Protein AF-A0A7C0YAQ9-F1 (afdb_monomer)

pLDDT: mean 87.02, std 14.29, range [42.75, 98.38]

Secondary structure (DSSP, 8-state):
-HHHHHHTTT--EEEEEEEETHHHHSTTTHHHHHHHHHHHHT-TT-SEEEEEEES--HHHHHHHHHHHHHTT--SEEEEETTSHHHHHHHHHHHHTT----S-SHHHHHHHHHHHHHHTT-SEEEE-------

Foldseek 3Di:
DPPLVVCLVPAAEEEEEEDELCCCVPPVNNVVVLVVLLVVQVPPSHNEYEYLYPPDDPVSLVVVVVSNVVSVPDHYHYNYCPDPVNVVVVVVCVVVPNPLPDDDPVSSVVVVVVVCVVVVHPHYHYDYSPPDD

Solvent-accessible surface area (backbone atoms only — not comparable to full-atom values): 7516 Å² total; per-residue (Å²): 126,70,71,63,67,71,53,38,84,79,39,39,25,27,36,38,32,52,40,49,43,63,36,54,69,36,79,85,27,27,64,59,44,54,51,52,42,53,57,55,46,72,52,82,64,57,60,32,37,36,38,31,35,39,86,48,54,73,67,54,52,50,49,51,51,51,51,44,50,72,46,63,52,80,55,65,46,77,45,42,50,73,34,76,74,42,40,54,51,48,52,52,42,40,74,73,67,44,90,70,76,66,87,53,72,66,41,48,48,55,52,53,51,51,53,36,51,75,73,56,42,72,41,78,46,78,47,83,54,83,69,77,130

Nearest PDB structures (foldseek):
  7w0m-assembly1_A  TM=4.322E-01  e=7.534E-01  Homo sapiens
  8cap-assembly2_B  TM=3.113E-01  e=1.296E-01  Cylindrospermum stagnale
  8cap-assembly3_C  TM=3.035E-01  e=1.917E-01  Cylindrospermum stagnale
  6kv3-assembly2_C  TM=3.927E-01  e=7.058E-01  Staphylococcus aureus subsp. aureus COL
  5wp0-assembly1_A  TM=3.830E-01  e=1.543E+00  Aliivibrio fischeri ES114

Mean predicted aligned error: 6.05 Å

Structure (mmCIF, N/CA/C/O backbone):
data_AF-A0A7C0YAQ9-F1
#
_entry.id   AF-A0A7C0YAQ9-F1
#
loop_
_atom_site.group_PDB
_atom_site.id
_atom_site.type_symbol
_atom_site.label_atom_id
_atom_site.label_alt_id
_atom_site.label_comp_id
_atom_site.label_asym_id
_atom_site.label_entity_id
_atom_site.label_seq_id
_atom_site.pdbx_PDB_ins_code
_atom_site.Cartn_x
_atom_site.Cartn_y
_atom_site.Cartn_z
_atom_site.occupancy
_atom_site.B_iso_or_equiv
_atom_site.auth_seq_id
_atom_site.auth_comp_id
_atom_site.auth_asym_id
_atom_site.auth_atom_id
_atom_site.pdbx_PDB_model_num
ATOM 1 N N . MET A 1 1 ? -26.552 -0.094 3.942 1.00 46.53 1 MET A N 1
ATOM 2 C CA . MET A 1 1 ? -25.302 -0.607 4.558 1.00 46.53 1 MET A CA 1
ATOM 3 C C . MET A 1 1 ? -25.396 -2.032 5.134 1.00 46.53 1 MET A C 1
ATOM 5 O O . MET A 1 1 ? -24.360 -2.629 5.389 1.00 46.53 1 MET A O 1
ATOM 9 N N . THR A 1 2 ? -26.582 -2.629 5.303 1.00 50.12 2 THR A N 1
ATOM 10 C CA . THR A 1 2 ? -26.752 -3.918 6.016 1.00 50.12 2 THR A CA 1
ATOM 11 C C . THR A 1 2 ? -26.363 -5.173 5.208 1.00 50.12 2 THR A C 1
ATOM 13 O O . THR A 1 2 ? -25.940 -6.167 5.788 1.00 50.12 2 THR A O 1
ATOM 16 N N . GLN A 1 3 ? -26.429 -5.129 3.872 1.00 44.88 3 GLN A N 1
ATOM 17 C CA . GLN A 1 3 ? -26.212 -6.306 3.006 1.00 44.88 3 GLN A CA 1
ATOM 18 C C . GLN A 1 3 ? -24.734 -6.722 2.841 1.00 44.88 3 GLN A C 1
ATOM 20 O O . GLN A 1 3 ? -24.433 -7.912 2.751 1.00 44.88 3 GLN A O 1
ATOM 25 N N . LEU A 1 4 ? -23.793 -5.770 2.859 1.00 50.78 4 LEU A N 1
ATOM 26 C CA . LEU A 1 4 ? -22.349 -6.049 2.731 1.00 50.78 4 LEU A CA 1
ATOM 27 C C . LEU A 1 4 ? -21.775 -6.745 3.975 1.00 50.78 4 LEU A C 1
ATOM 29 O O . LEU A 1 4 ? -20.914 -7.615 3.874 1.00 50.78 4 LEU A O 1
ATOM 33 N N . ARG A 1 5 ? -22.305 -6.410 5.155 1.00 50.19 5 ARG A N 1
ATOM 34 C CA . ARG A 1 5 ? -21.819 -6.919 6.443 1.00 50.19 5 ARG A CA 1
ATOM 35 C C . ARG A 1 5 ? -22.198 -8.388 6.686 1.00 50.19 5 ARG A C 1
ATOM 37 O O . ARG A 1 5 ? -21.450 -9.106 7.339 1.00 50.19 5 ARG A O 1
ATOM 44 N N . LEU A 1 6 ? -23.324 -8.844 6.126 1.00 42.75 6 LEU A N 1
ATOM 45 C CA . LEU A 1 6 ? -23.793 -10.235 6.221 1.00 42.75 6 LEU A CA 1
ATOM 46 C C . LEU A 1 6 ? -23.041 -11.190 5.275 1.00 42.75 6 LEU A C 1
ATOM 48 O O . LEU A 1 6 ? -22.785 -12.331 5.651 1.00 42.75 6 LEU A O 1
ATOM 52 N N . HIS A 1 7 ? -22.600 -10.717 4.103 1.00 49.03 7 HIS A N 1
ATOM 53 C CA . HIS A 1 7 ? -21.836 -11.527 3.138 1.00 49.03 7 HIS A CA 1
ATOM 54 C C . HIS A 1 7 ? -20.307 -11.483 3.350 1.00 49.03 7 HIS A C 1
ATOM 56 O O . HIS A 1 7 ? -19.584 -12.330 2.825 1.00 49.03 7 HIS A O 1
ATOM 62 N N . SER A 1 8 ? -19.802 -10.539 4.153 1.00 48.44 8 SER A N 1
ATOM 63 C CA . SER A 1 8 ? -18.370 -10.378 4.466 1.00 48.44 8 SER A CA 1
ATOM 64 C C . SER A 1 8 ? -17.763 -11.559 5.241 1.00 48.44 8 SER A C 1
ATOM 66 O O . SER A 1 8 ? -16.558 -11.776 5.160 1.00 48.44 8 SER A O 1
ATOM 68 N N . LYS A 1 9 ? -18.575 -12.392 5.913 1.00 47.69 9 LYS A N 1
ATOM 69 C CA . LYS A 1 9 ? -18.070 -13.575 6.639 1.00 47.69 9 LYS A CA 1
ATOM 70 C C . LYS A 1 9 ? -17.456 -14.658 5.736 1.00 47.69 9 LYS A C 1
ATOM 72 O O . LYS A 1 9 ? -16.758 -15.518 6.258 1.00 47.69 9 LYS A O 1
ATOM 77 N N . TRP A 1 10 ? -17.694 -14.612 4.421 1.00 51.81 10 TRP A N 1
ATOM 78 C CA . TRP A 1 10 ? -17.187 -15.612 3.467 1.00 51.81 10 TRP A CA 1
ATOM 79 C C . TRP A 1 10 ? -16.505 -15.017 2.226 1.00 51.81 10 TRP A C 1
ATOM 81 O O . TRP A 1 10 ? -15.765 -15.731 1.554 1.00 51.81 10 TRP A O 1
ATOM 91 N N . LYS A 1 11 ? -16.686 -13.717 1.943 1.00 61.34 11 LYS A N 1
ATOM 92 C CA . LYS A 1 11 ? -16.048 -13.044 0.804 1.00 61.34 11 LYS A CA 1
ATOM 93 C C . LYS A 1 11 ? -14.839 -12.228 1.247 1.00 61.34 11 LYS A C 1
ATOM 95 O O . LYS A 1 11 ? -14.990 -11.107 1.733 1.00 61.34 11 LYS A O 1
ATOM 100 N N . LYS A 1 12 ? -13.633 -12.777 1.055 1.00 78.12 12 LYS A N 1
ATOM 101 C CA . LYS A 1 12 ? -12.371 -12.053 1.271 1.00 78.12 12 LYS A CA 1
ATOM 102 C C . LYS A 1 12 ? -12.300 -10.873 0.298 1.00 78.12 12 LYS A C 1
ATOM 104 O O . LYS A 1 12 ? -11.996 -11.059 -0.877 1.00 78.12 12 LYS A O 1
ATOM 109 N N . THR A 1 13 ? -12.643 -9.680 0.773 1.00 89.31 13 THR A N 1
ATOM 110 C CA . THR A 1 13 ? -12.555 -8.453 -0.026 1.00 89.31 13 THR A CA 1
ATOM 111 C C . THR A 1 13 ? -11.173 -7.850 0.166 1.00 89.31 13 THR A C 1
ATOM 113 O O . THR A 1 13 ? -10.791 -7.561 1.300 1.00 89.31 13 THR A O 1
ATOM 116 N N . VAL A 1 14 ? -10.429 -7.676 -0.922 1.00 94.81 14 VAL A N 1
ATOM 117 C CA . VAL A 1 14 ? -9.129 -6.998 -0.917 1.00 94.81 14 VAL A CA 1
ATOM 118 C C . VAL A 1 14 ? -9.308 -5.601 -1.491 1.00 94.81 14 VAL A C 1
ATOM 120 O O . VAL A 1 14 ? -9.985 -5.429 -2.501 1.00 94.81 14 VAL A O 1
ATOM 123 N N . LEU A 1 15 ? -8.732 -4.598 -0.841 1.00 95.25 15 LEU A N 1
ATOM 124 C CA . LEU A 1 15 ? -8.685 -3.235 -1.358 1.00 95.25 15 LEU A CA 1
ATOM 125 C C . LEU A 1 15 ? -7.289 -2.969 -1.912 1.00 95.25 15 LEU A C 1
ATOM 127 O O . LEU A 1 15 ? -6.315 -3.205 -1.208 1.00 95.25 15 LEU A O 1
ATOM 131 N N . VAL A 1 16 ? -7.192 -2.462 -3.135 1.00 95.56 16 VAL A N 1
ATOM 132 C CA . VAL A 1 16 ? -5.938 -2.001 -3.733 1.00 95.56 16 VAL A CA 1
ATOM 133 C C . VAL A 1 16 ? -5.927 -0.478 -3.752 1.00 95.56 16 VAL A C 1
ATOM 135 O O . VAL A 1 16 ? -6.896 0.149 -4.188 1.00 95.56 16 VAL A O 1
ATOM 138 N N . ILE A 1 17 ? -4.826 0.096 -3.280 1.00 94.88 17 ILE A N 1
ATOM 139 C CA . ILE A 1 17 ? -4.546 1.528 -3.283 1.00 94.88 17 ILE A CA 1
ATOM 140 C C . ILE A 1 17 ? -3.207 1.721 -3.999 1.00 94.88 17 ILE A C 1
ATOM 142 O O . ILE A 1 17 ? -2.166 1.513 -3.370 1.00 94.88 17 ILE A O 1
ATOM 146 N N . PRO A 1 18 ? -3.196 2.029 -5.307 1.00 93.38 18 PRO A N 1
ATOM 147 C CA . PRO A 1 18 ? -1.977 2.442 -5.984 1.00 93.38 18 PRO A CA 1
ATOM 148 C C . PRO A 1 18 ? -1.601 3.855 -5.525 1.00 93.38 18 PRO A C 1
ATOM 150 O O . PRO A 1 18 ? -2.471 4.721 -5.464 1.00 93.38 18 PRO A O 1
ATOM 153 N N . LEU A 1 19 ? -0.324 4.072 -5.212 1.00 93.06 19 LEU A N 1
ATOM 154 C CA . LEU A 1 19 ? 0.197 5.353 -4.745 1.00 93.06 19 LEU A CA 1
ATOM 155 C C . LEU A 1 19 ? 1.641 5.604 -5.18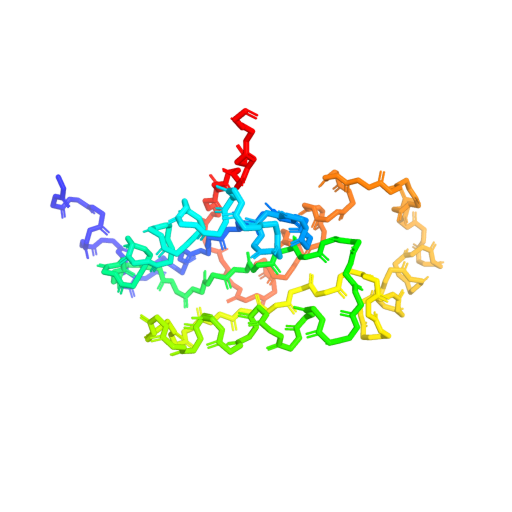6 1.00 93.06 19 LEU A C 1
ATOM 157 O O . LEU A 1 19 ? 2.410 4.674 -5.442 1.00 93.06 19 LEU A O 1
ATOM 161 N N . LEU A 1 20 ? 2.011 6.882 -5.209 1.00 93.81 20 LEU A N 1
ATOM 162 C CA . LEU A 1 20 ? 3.3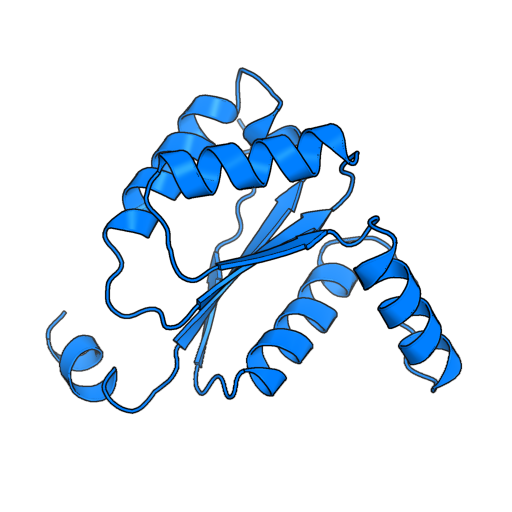94 7.350 -5.330 1.00 93.81 20 LEU A CA 1
ATOM 163 C C . LEU A 1 20 ? 3.933 7.792 -3.967 1.00 93.81 20 LEU A C 1
ATOM 165 O O . LEU A 1 20 ? 3.163 8.228 -3.111 1.00 93.81 20 LEU A O 1
ATOM 169 N N . SER A 1 21 ? 5.257 7.774 -3.780 1.00 94.44 21 SER A N 1
ATOM 170 C CA . SER A 1 21 ? 5.869 8.333 -2.561 1.00 94.44 21 SER A CA 1
ATOM 171 C C . SER A 1 21 ? 5.465 9.794 -2.320 1.00 94.44 21 SER A C 1
ATOM 173 O O . SER A 1 21 ? 5.154 10.185 -1.195 1.00 94.44 21 SER A O 1
ATOM 175 N N . SER A 1 22 ? 5.334 10.586 -3.388 1.00 93.38 22 SER A N 1
ATOM 176 C CA . SER A 1 22 ? 4.906 11.990 -3.338 1.00 93.38 22 SER A CA 1
ATOM 177 C C . SER A 1 22 ? 3.516 12.218 -2.729 1.00 93.38 22 SER A C 1
ATOM 179 O O . SER A 1 22 ? 3.225 13.323 -2.279 1.00 93.38 22 SER A O 1
ATOM 181 N N . GLU A 1 23 ? 2.641 11.210 -2.695 1.00 93.19 23 GLU A N 1
ATOM 182 C CA . GLU A 1 23 ? 1.292 11.342 -2.122 1.00 93.19 23 GLU A CA 1
ATOM 183 C C . GLU A 1 23 ? 1.304 11.424 -0.592 1.00 93.19 23 GLU A C 1
ATOM 185 O O . GLU A 1 23 ? 0.363 11.940 0.009 1.00 93.19 23 GLU A O 1
ATOM 190 N N . TYR A 1 24 ? 2.375 10.956 0.050 1.00 95.00 24 TYR A N 1
ATOM 191 C CA . TYR A 1 24 ? 2.535 11.062 1.496 1.00 95.00 24 TYR A CA 1
ATOM 192 C C . TYR A 1 24 ? 3.815 11.770 1.911 1.00 95.00 24 TYR A C 1
ATOM 194 O O . TYR A 1 24 ? 3.847 12.271 3.022 1.00 95.00 24 TYR A O 1
ATOM 202 N N . VAL A 1 25 ? 4.858 11.852 1.091 1.00 94.94 25 VAL A N 1
ATOM 203 C CA . VAL A 1 25 ? 6.080 12.590 1.455 1.00 94.94 25 VAL A CA 1
ATOM 204 C C . VAL A 1 25 ? 5.878 14.100 1.315 1.00 94.94 25 VAL A C 1
ATOM 206 O O . VAL A 1 25 ? 6.355 14.858 2.159 1.00 94.94 25 VAL A O 1
ATOM 209 N N . ASP A 1 26 ? 5.136 14.547 0.296 1.00 94.06 26 ASP A N 1
ATOM 210 C CA . ASP A 1 26 ? 4.868 15.971 0.090 1.00 94.06 26 ASP A CA 1
ATOM 211 C C . ASP A 1 26 ? 4.044 16.541 1.265 1.00 94.06 26 ASP A C 1
ATOM 213 O O . ASP A 1 26 ? 2.938 16.049 1.534 1.00 94.06 26 ASP A O 1
ATOM 217 N N . PRO A 1 27 ? 4.527 17.590 1.960 1.00 94.12 27 PRO A N 1
ATOM 218 C CA . PRO A 1 27 ? 3.786 18.251 3.029 1.00 94.12 27 PRO A CA 1
ATOM 219 C C . PRO A 1 27 ? 2.382 18.728 2.632 1.00 94.12 27 PRO A C 1
ATOM 221 O O . PRO A 1 27 ? 1.508 18.784 3.498 1.00 94.12 27 PRO A O 1
ATOM 224 N N . ALA A 1 28 ? 2.147 19.056 1.357 1.00 93.25 28 ALA A N 1
ATOM 225 C CA . ALA A 1 28 ? 0.837 19.461 0.852 1.00 93.25 28 ALA A CA 1
ATOM 226 C C . ALA A 1 28 ? -0.151 18.283 0.781 1.00 93.25 28 ALA A C 1
ATOM 228 O O . ALA A 1 28 ? -1.326 18.438 1.118 1.00 93.25 28 ALA A O 1
ATOM 229 N N . ASN A 1 29 ? 0.330 17.090 0.420 1.00 93.50 29 ASN A N 1
ATOM 230 C CA . ASN A 1 29 ? -0.503 15.894 0.248 1.00 93.50 29 ASN A CA 1
ATOM 231 C C . ASN A 1 29 ? -0.639 15.079 1.543 1.00 93.50 29 ASN A C 1
ATOM 233 O O . ASN A 1 29 ? -1.664 14.425 1.768 1.00 93.50 29 ASN A O 1
ATOM 237 N N . ARG A 1 30 ? 0.352 15.173 2.446 1.00 94.00 30 ARG A N 1
ATOM 238 C CA . ARG A 1 30 ? 0.397 14.454 3.730 1.00 94.00 30 ARG A CA 1
ATOM 239 C C . ARG A 1 30 ? -0.923 14.498 4.508 1.00 94.00 30 ARG A C 1
ATOM 241 O O . ARG A 1 30 ? -1.360 13.435 4.954 1.00 94.00 30 ARG A O 1
ATOM 248 N N . PRO A 1 31 ? -1.592 15.653 4.703 1.00 95.06 31 PRO A N 1
ATOM 249 C CA . PRO A 1 31 ? -2.818 15.704 5.498 1.00 95.06 31 PRO A CA 1
ATOM 250 C C . PRO A 1 31 ? -3.958 14.907 4.860 1.00 95.06 31 PRO A C 1
ATOM 252 O O . PRO A 1 31 ? -4.723 14.247 5.568 1.00 95.06 31 PRO A O 1
ATOM 255 N N . VAL A 1 32 ? -4.052 14.929 3.527 1.00 93.12 32 VAL A N 1
ATOM 256 C CA . VAL A 1 32 ? -5.062 14.175 2.777 1.00 93.12 32 VAL A CA 1
ATOM 257 C C . VAL A 1 32 ? -4.791 12.680 2.906 1.00 93.12 32 VAL A C 1
ATOM 259 O O . VAL A 1 32 ? -5.701 11.925 3.252 1.00 93.12 32 VAL A O 1
ATOM 262 N N . PHE A 1 33 ? -3.535 12.259 2.748 1.00 95.19 33 PHE A N 1
ATOM 263 C CA . PHE A 1 33 ? -3.139 10.864 2.922 1.00 95.19 33 PHE A CA 1
ATOM 264 C C . PHE A 1 33 ? -3.425 10.344 4.339 1.00 95.19 33 PHE A C 1
ATOM 266 O O . PHE A 1 33 ? -4.021 9.280 4.518 1.00 95.19 33 PHE A O 1
ATOM 273 N N . LEU A 1 34 ? -3.092 11.126 5.371 1.00 95.44 34 LEU A N 1
ATOM 274 C CA . LEU A 1 34 ? -3.414 10.786 6.760 1.00 95.44 34 LEU A CA 1
ATOM 275 C C . LEU A 1 34 ? -4.927 10.668 6.993 1.00 95.44 34 LEU A C 1
ATOM 277 O O . LEU A 1 34 ? -5.370 9.789 7.738 1.00 95.44 34 LEU A O 1
ATOM 281 N N . ASN A 1 35 ? -5.733 11.516 6.349 1.00 93.94 35 ASN A N 1
ATOM 282 C CA . ASN A 1 35 ? -7.186 11.400 6.415 1.00 93.94 35 ASN A CA 1
ATOM 283 C C . ASN A 1 35 ? -7.682 10.113 5.739 1.00 93.94 35 ASN A C 1
ATOM 285 O O . ASN A 1 35 ? -8.540 9.440 6.307 1.00 93.94 35 ASN A O 1
ATOM 289 N N . ILE A 1 36 ? -7.114 9.718 4.593 1.00 93.75 36 ILE A N 1
ATOM 290 C CA . ILE A 1 36 ? -7.422 8.433 3.943 1.00 93.75 36 ILE A CA 1
ATOM 291 C C . ILE A 1 36 ? -7.134 7.275 4.904 1.00 93.75 36 ILE A C 1
ATOM 293 O O . ILE A 1 36 ? -8.026 6.469 5.166 1.00 93.75 36 ILE A O 1
ATOM 297 N N . LEU A 1 37 ? -5.941 7.222 5.508 1.00 95.44 37 LEU A N 1
ATOM 298 C CA . LEU A 1 37 ? -5.597 6.170 6.473 1.00 95.44 37 LEU A CA 1
ATOM 299 C C . LEU A 1 37 ? -6.558 6.137 7.670 1.00 95.44 37 LEU A C 1
ATOM 301 O O . LEU A 1 37 ? -6.964 5.060 8.114 1.00 95.44 37 LEU A O 1
ATOM 305 N N . LYS A 1 38 ? -6.976 7.309 8.167 1.00 94.25 38 LYS A N 1
ATOM 306 C CA . LYS A 1 38 ? -7.973 7.420 9.239 1.00 94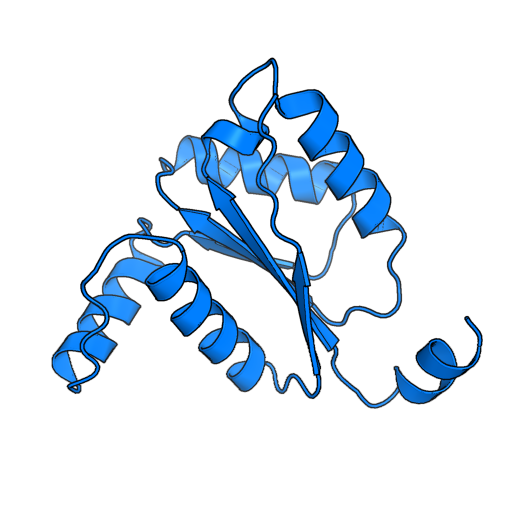.25 38 LYS A CA 1
ATOM 307 C C . LYS A 1 38 ? -9.320 6.816 8.833 1.00 94.25 38 LYS A C 1
ATOM 309 O O . LYS A 1 38 ? -9.911 6.111 9.644 1.00 94.25 38 LYS A O 1
ATOM 314 N N . GLN A 1 39 ? -9.792 7.061 7.608 1.00 92.62 39 GLN A N 1
ATOM 315 C CA . GLN A 1 39 ? -11.029 6.449 7.108 1.00 92.62 39 GLN A CA 1
ATOM 316 C C . GLN A 1 39 ? -10.877 4.931 6.956 1.00 92.62 39 GLN A C 1
ATOM 318 O O . GLN A 1 39 ? -11.762 4.183 7.364 1.00 92.62 39 GLN A O 1
ATOM 323 N N . LEU A 1 40 ? -9.741 4.467 6.423 1.00 92.38 40 LEU A N 1
ATOM 324 C CA . LEU A 1 40 ? -9.463 3.044 6.199 1.00 92.38 40 LEU A CA 1
ATOM 325 C C . LEU A 1 40 ? -9.408 2.232 7.493 1.00 92.38 40 LEU A C 1
ATOM 327 O O . LEU A 1 40 ? -9.849 1.084 7.508 1.00 92.38 40 LEU A O 1
ATOM 331 N N . ARG A 1 41 ? -8.914 2.823 8.585 1.00 90.50 41 ARG A N 1
ATOM 332 C CA . ARG A 1 41 ? -8.885 2.190 9.911 1.00 90.50 41 ARG A CA 1
ATOM 333 C C . ARG A 1 41 ? -10.261 1.677 10.346 1.00 90.50 41 ARG A C 1
ATOM 335 O O . ARG A 1 41 ? -10.352 0.613 10.953 1.00 90.50 41 ARG A O 1
ATOM 342 N N . ASP A 1 42 ? -11.321 2.415 10.031 1.00 86.94 42 ASP A N 1
ATOM 343 C CA . ASP A 1 42 ? -12.677 2.103 10.490 1.00 86.94 42 ASP A CA 1
ATOM 344 C C . ASP A 1 42 ? -13.392 1.095 9.554 1.00 86.94 42 ASP A C 1
ATOM 346 O O . ASP A 1 42 ? -14.515 0.648 9.820 1.00 86.94 42 ASP A O 1
ATOM 350 N N . VAL A 1 43 ? -12.726 0.660 8.475 1.00 87.25 43 VAL A N 1
ATOM 351 C CA . VAL A 1 43 ? -13.258 -0.286 7.487 1.00 87.25 43 VAL A CA 1
ATOM 352 C C . VAL A 1 43 ? -13.051 -1.736 7.936 1.00 87.25 43 VAL A C 1
ATOM 354 O O . VAL A 1 43 ? -12.062 -2.393 7.626 1.00 87.25 43 VAL A O 1
ATOM 357 N N . THR A 1 44 ? -14.042 -2.278 8.642 1.00 80.31 44 THR A N 1
ATOM 358 C CA . THR A 1 44 ? -13.967 -3.613 9.277 1.00 80.31 44 THR A CA 1
ATOM 359 C C . THR A 1 44 ? -14.316 -4.804 8.376 1.00 80.31 44 THR A C 1
ATOM 361 O O . THR A 1 44 ? -14.206 -5.947 8.813 1.00 80.31 44 THR A O 1
ATOM 364 N N . TYR A 1 45 ? -14.755 -4.571 7.137 1.00 81.50 45 TYR A N 1
ATOM 365 C CA . TYR A 1 45 ? -15.169 -5.632 6.205 1.00 81.50 45 TYR A CA 1
ATOM 366 C C . TYR A 1 45 ? -14.083 -6.033 5.193 1.00 81.50 45 TYR A C 1
ATOM 368 O O . TYR A 1 45 ? -14.284 -6.977 4.425 1.00 81.50 45 TYR A O 1
ATOM 376 N N . LEU A 1 46 ? -12.952 -5.318 5.163 1.00 85.38 46 LEU A N 1
ATOM 377 C CA . LEU A 1 46 ? -11.822 -5.635 4.291 1.00 85.38 46 LEU A CA 1
ATOM 378 C C . LEU A 1 46 ? -10.971 -6.742 4.913 1.00 85.38 46 LEU A C 1
ATOM 380 O O . LEU A 1 46 ? -10.615 -6.691 6.089 1.00 85.38 46 LEU A O 1
ATOM 384 N N . ALA A 1 47 ? -10.614 -7.735 4.103 1.00 90.00 47 ALA A N 1
ATOM 385 C CA . ALA A 1 47 ? -9.706 -8.797 4.512 1.00 90.00 47 ALA A CA 1
ATOM 386 C C . ALA A 1 47 ? -8.249 -8.314 4.503 1.00 90.00 47 ALA A C 1
ATOM 388 O O . ALA A 1 47 ? -7.481 -8.650 5.404 1.00 90.00 47 ALA A O 1
ATOM 389 N N . THR A 1 48 ? -7.855 -7.538 3.489 1.00 94.12 48 THR A N 1
ATOM 390 C CA . THR A 1 48 ? -6.491 -7.006 3.330 1.00 94.12 48 THR A CA 1
ATOM 391 C C . THR A 1 48 ? -6.511 -5.737 2.481 1.00 94.12 48 THR A C 1
ATOM 393 O O . THR A 1 48 ? -7.310 -5.634 1.549 1.00 94.12 48 THR A O 1
ATOM 396 N N . ILE A 1 49 ? -5.626 -4.787 2.788 1.00 96.12 49 ILE A N 1
ATOM 397 C CA . ILE A 1 49 ? -5.350 -3.612 1.952 1.00 96.12 49 ILE A CA 1
ATOM 398 C C . ILE A 1 49 ? -3.968 -3.775 1.308 1.00 96.12 49 ILE A C 1
ATOM 400 O O . ILE A 1 49 ? -2.987 -3.996 2.011 1.00 96.12 49 ILE A O 1
ATOM 404 N N . ILE A 1 50 ? -3.879 -3.676 -0.013 1.00 97.31 50 ILE A N 1
ATOM 405 C CA . ILE A 1 50 ? -2.622 -3.655 -0.761 1.00 97.31 50 ILE A CA 1
ATOM 406 C C . ILE A 1 50 ? -2.314 -2.199 -1.099 1.00 97.31 50 ILE A C 1
ATOM 408 O O . ILE A 1 50 ? -3.063 -1.560 -1.833 1.00 97.31 50 ILE A O 1
ATOM 412 N N . PHE A 1 51 ? -1.212 -1.691 -0.564 1.00 97.12 51 PHE A N 1
ATOM 413 C CA . PHE A 1 51 ? -0.637 -0.399 -0.916 1.00 97.12 51 PHE A CA 1
ATOM 414 C C . PHE A 1 51 ? 0.391 -0.628 -2.027 1.00 97.12 51 PHE A C 1
ATOM 416 O O . PHE A 1 51 ? 1.499 -1.095 -1.759 1.00 97.12 51 PHE A O 1
ATOM 423 N N . GLY A 1 52 ? -0.009 -0.372 -3.271 1.00 96.06 52 GLY A N 1
ATOM 424 C CA . GLY A 1 52 ? 0.836 -0.497 -4.456 1.00 96.06 52 GLY A CA 1
ATOM 425 C C . GLY A 1 52 ? 1.727 0.725 -4.601 1.00 96.06 52 GLY A C 1
ATOM 426 O O . GLY A 1 52 ? 1.304 1.708 -5.200 1.00 96.06 52 GLY A O 1
ATOM 427 N N . LEU A 1 53 ? 2.931 0.675 -4.037 1.00 96.00 53 LEU A N 1
ATOM 428 C CA . LEU A 1 53 ? 3.853 1.801 -3.952 1.00 96.00 53 LEU A CA 1
ATOM 429 C C . LEU A 1 53 ? 4.817 1.818 -5.144 1.00 96.00 53 LEU A C 1
ATOM 431 O O . LEU A 1 53 ? 5.659 0.926 -5.279 1.00 96.00 53 LEU A O 1
ATOM 435 N N . ASP A 1 54 ? 4.713 2.867 -5.955 1.00 93.69 54 ASP A N 1
ATOM 436 C CA . ASP A 1 54 ? 5.627 3.178 -7.056 1.00 93.69 54 ASP A CA 1
ATOM 437 C C . ASP A 1 54 ? 6.536 4.372 -6.716 1.00 93.69 54 ASP A C 1
ATOM 439 O O . ASP A 1 54 ? 6.151 5.293 -5.991 1.00 93.69 54 ASP A O 1
ATOM 443 N N . LYS A 1 55 ? 7.725 4.390 -7.324 1.00 93.25 55 LYS A N 1
ATOM 444 C CA . LYS A 1 55 ? 8.732 5.461 -7.279 1.00 93.25 55 LYS A CA 1
ATOM 445 C C . LYS A 1 55 ? 9.149 5.858 -5.865 1.00 93.25 55 LYS A C 1
ATOM 447 O O . LYS A 1 55 ? 9.270 7.043 -5.575 1.00 93.25 55 LYS A O 1
ATOM 452 N N . ALA A 1 56 ? 9.377 4.868 -5.009 1.00 95.56 56 ALA A N 1
ATOM 453 C CA . ALA A 1 56 ? 9.796 5.100 -3.632 1.00 95.56 56 ALA A CA 1
ATOM 454 C C . ALA A 1 56 ? 11.213 4.598 -3.355 1.00 95.56 56 ALA A C 1
ATOM 456 O O . ALA A 1 56 ? 11.608 3.539 -3.855 1.00 95.56 56 ALA A O 1
ATOM 457 N N . THR A 1 57 ? 11.950 5.313 -2.505 1.00 97.19 57 THR A N 1
ATOM 458 C CA . THR A 1 57 ? 13.167 4.784 -1.874 1.00 97.19 57 THR A CA 1
ATOM 459 C C . THR A 1 57 ? 12.827 3.807 -0.742 1.00 97.19 57 THR A C 1
ATOM 461 O O . THR A 1 57 ? 11.669 3.654 -0.340 1.00 97.19 57 THR A O 1
ATOM 464 N N . GLN A 1 58 ? 13.844 3.139 -0.190 1.00 97.31 58 GLN A N 1
ATOM 465 C CA . GLN A 1 58 ? 13.657 2.255 0.963 1.00 97.31 58 GLN A CA 1
ATOM 466 C C . GLN A 1 58 ? 13.146 3.024 2.190 1.00 97.31 58 GLN A C 1
ATOM 468 O O . GLN A 1 58 ? 12.272 2.542 2.912 1.00 97.31 58 GLN A O 1
ATOM 473 N N . GLU A 1 59 ? 13.684 4.219 2.421 1.00 98.19 59 GLU A N 1
ATOM 474 C CA . GLU A 1 59 ? 13.309 5.102 3.524 1.00 98.19 59 GLU A CA 1
ATOM 475 C C . GLU A 1 59 ? 11.847 5.531 3.389 1.00 98.19 59 GLU A C 1
ATOM 477 O O . GLU A 1 59 ? 11.086 5.430 4.350 1.00 98.19 59 GLU A O 1
ATOM 482 N N . GLU A 1 60 ? 11.427 5.911 2.182 1.00 98.00 60 GLU A N 1
ATOM 483 C CA . GLU A 1 60 ? 10.044 6.295 1.895 1.00 98.00 60 GLU A CA 1
ATOM 484 C C . GLU A 1 60 ? 9.082 5.107 2.054 1.00 98.00 60 GLU A C 1
ATOM 486 O O . GLU A 1 60 ? 7.981 5.268 2.585 1.00 98.00 60 GLU A O 1
ATOM 491 N N . ALA A 1 61 ? 9.475 3.894 1.653 1.00 98.00 61 ALA A N 1
ATOM 492 C CA . ALA A 1 61 ? 8.673 2.687 1.872 1.00 98.00 61 ALA A CA 1
ATOM 493 C C . ALA A 1 61 ? 8.522 2.356 3.371 1.00 98.00 61 ALA A C 1
ATOM 495 O O . ALA A 1 61 ? 7.465 1.905 3.827 1.00 98.00 61 ALA A O 1
ATOM 496 N N . PHE A 1 62 ? 9.570 2.596 4.161 1.00 97.81 62 PHE A N 1
ATOM 497 C CA . PHE A 1 62 ? 9.540 2.440 5.614 1.00 97.81 62 PHE A CA 1
ATOM 498 C C . PHE A 1 62 ? 8.688 3.508 6.294 1.00 97.81 62 PHE A C 1
ATOM 500 O O . PHE A 1 62 ? 7.943 3.186 7.220 1.00 97.81 62 PHE A O 1
ATOM 507 N N . GLU A 1 63 ? 8.721 4.739 5.798 1.00 98.25 63 GLU A N 1
ATOM 508 C CA . GLU A 1 63 ? 7.838 5.800 6.260 1.00 98.25 63 GLU A CA 1
ATOM 509 C C . GLU A 1 63 ? 6.362 5.453 6.016 1.00 98.25 63 GLU A C 1
ATOM 511 O O . GLU A 1 63 ? 5.544 5.574 6.930 1.00 98.25 63 GLU A O 1
ATOM 516 N N . LEU A 1 64 ? 6.019 4.937 4.829 1.00 98.31 64 LEU A N 1
ATOM 517 C CA . LEU A 1 64 ? 4.663 4.465 4.532 1.00 98.31 64 LEU A CA 1
ATOM 518 C C . LEU A 1 64 ? 4.209 3.386 5.525 1.00 98.31 64 LEU A C 1
ATOM 520 O O . LEU A 1 64 ? 3.103 3.454 6.066 1.00 98.31 64 LEU A O 1
ATOM 524 N N . ARG A 1 65 ? 5.067 2.398 5.805 1.00 98.06 65 ARG A N 1
ATOM 525 C CA . ARG A 1 65 ? 4.796 1.363 6.816 1.00 98.06 65 ARG A CA 1
ATOM 526 C C . ARG A 1 65 ? 4.498 1.982 8.180 1.00 98.06 65 ARG A C 1
ATOM 528 O O . ARG A 1 65 ? 3.544 1.567 8.842 1.00 98.06 65 ARG A O 1
ATOM 535 N N . ASP A 1 66 ? 5.297 2.953 8.604 1.00 98.38 66 ASP A N 1
ATOM 536 C CA . ASP A 1 66 ? 5.161 3.568 9.922 1.00 98.38 66 ASP A CA 1
ATOM 537 C C . ASP A 1 66 ? 3.885 4.418 10.021 1.00 98.38 66 ASP A C 1
ATOM 539 O O . ASP A 1 66 ? 3.195 4.362 11.041 1.00 98.38 66 ASP A O 1
ATOM 543 N N . LEU A 1 67 ? 3.486 5.093 8.938 1.00 98.06 67 LEU A N 1
ATOM 544 C CA . LEU A 1 67 ? 2.196 5.780 8.823 1.00 98.06 67 LEU A CA 1
ATOM 545 C C . LEU A 1 67 ? 1.003 4.831 8.938 1.00 98.06 67 LEU A C 1
ATOM 547 O O . LEU A 1 67 ? 0.096 5.068 9.738 1.00 98.06 67 LEU A O 1
ATOM 551 N N . ILE A 1 68 ? 1.002 3.747 8.158 1.00 97.88 68 ILE A N 1
ATOM 552 C CA . ILE A 1 68 ? -0.079 2.751 8.159 1.00 97.88 68 ILE A CA 1
ATOM 553 C C . ILE A 1 68 ? -0.206 2.121 9.551 1.00 97.88 68 ILE A C 1
ATOM 555 O O . ILE A 1 68 ? -1.309 2.004 10.097 1.00 97.88 68 ILE A O 1
ATOM 559 N N . LYS A 1 69 ? 0.932 1.765 10.161 1.00 97.12 69 LYS A N 1
ATOM 560 C CA . LYS A 1 69 ? 0.991 1.227 11.522 1.00 97.12 69 LYS A CA 1
ATOM 561 C C . LYS A 1 69 ? 0.491 2.243 12.551 1.00 97.12 69 LYS A C 1
ATOM 563 O O . LYS A 1 69 ? -0.291 1.872 13.425 1.00 97.12 69 LYS A O 1
ATOM 568 N N . GLY A 1 70 ? 0.894 3.509 12.437 1.00 97.25 70 GLY A N 1
ATOM 569 C CA . GLY A 1 70 ? 0.441 4.602 13.301 1.00 97.25 70 GLY A CA 1
ATOM 570 C C . GLY A 1 70 ? -1.063 4.871 13.198 1.00 97.25 70 GLY A C 1
ATOM 571 O O . GLY A 1 70 ? -1.703 5.181 14.199 1.00 97.25 70 GLY A O 1
ATOM 572 N N . ALA A 1 71 ? -1.654 4.662 12.018 1.00 96.31 71 ALA A N 1
ATOM 573 C CA . ALA A 1 71 ? -3.099 4.731 11.807 1.00 96.31 71 ALA A CA 1
ATOM 574 C C . ALA A 1 71 ? -3.868 3.527 12.391 1.00 96.31 71 ALA A C 1
ATOM 576 O O . ALA A 1 71 ? -5.097 3.553 12.445 1.00 96.31 71 ALA A O 1
ATOM 577 N N . GLY A 1 72 ? -3.175 2.479 12.850 1.00 95.75 72 GLY A N 1
ATOM 578 C CA . GLY A 1 72 ? -3.783 1.293 13.461 1.00 95.75 72 GLY A CA 1
ATOM 579 C C . GLY A 1 72 ? -4.327 0.268 12.463 1.00 95.75 72 GLY A C 1
ATOM 580 O O . GLY A 1 72 ? -5.062 -0.640 12.859 1.00 95.75 72 GLY A O 1
ATOM 581 N N . ILE A 1 73 ? -3.970 0.381 11.181 1.00 95.56 73 ILE A N 1
ATOM 582 C CA . ILE A 1 73 ? -4.334 -0.595 10.150 1.00 95.56 73 ILE A CA 1
ATOM 583 C C . ILE A 1 73 ? -3.460 -1.841 10.339 1.00 95.56 73 ILE A C 1
ATOM 585 O O . ILE A 1 73 ? -2.235 -1.752 10.381 1.00 95.56 73 ILE A O 1
ATOM 589 N N . LYS A 1 74 ? -4.087 -3.016 10.480 1.00 90.56 74 LYS A N 1
ATOM 590 C CA . LYS A 1 74 ? -3.383 -4.271 10.812 1.00 90.56 74 LYS A CA 1
ATOM 591 C C . LYS A 1 74 ? -3.148 -5.188 9.615 1.00 90.56 74 LYS A C 1
ATOM 593 O O . LYS A 1 74 ? -2.066 -5.742 9.478 1.00 90.56 74 LYS A O 1
ATOM 598 N N . ASN A 1 75 ? -4.156 -5.347 8.760 1.00 92.62 75 ASN A N 1
ATOM 599 C CA . ASN A 1 75 ? -4.131 -6.324 7.673 1.00 92.62 75 ASN A CA 1
ATOM 600 C C . ASN A 1 75 ? -3.796 -5.624 6.356 1.00 92.62 75 ASN A C 1
ATOM 602 O O . ASN A 1 75 ? -4.696 -5.245 5.603 1.00 92.62 75 ASN A O 1
ATOM 606 N N . TYR A 1 76 ? -2.507 -5.424 6.096 1.00 96.25 76 TYR A N 1
ATOM 607 C CA . TYR A 1 76 ? -2.050 -4.761 4.882 1.00 96.25 76 TYR A CA 1
ATOM 608 C C . TYR A 1 76 ? -0.794 -5.402 4.292 1.00 96.25 76 TYR A C 1
ATOM 610 O O . TYR A 1 76 ? -0.038 -6.082 4.984 1.00 96.25 76 TYR A O 1
ATOM 618 N N . ILE A 1 77 ? -0.582 -5.154 3.002 1.00 97.19 77 ILE A N 1
ATOM 619 C CA . ILE A 1 77 ? 0.637 -5.465 2.258 1.00 97.19 77 ILE A CA 1
ATOM 620 C C . ILE A 1 77 ? 1.126 -4.166 1.632 1.00 97.19 77 ILE A C 1
ATOM 622 O O . ILE A 1 77 ? 0.334 -3.425 1.056 1.00 97.19 77 ILE A O 1
ATOM 626 N N . ILE A 1 78 ? 2.427 -3.904 1.724 1.00 97.56 78 ILE A N 1
ATOM 627 C CA . ILE A 1 78 ? 3.079 -2.863 0.927 1.00 97.56 78 ILE A CA 1
ATOM 628 C C . ILE A 1 78 ? 3.740 -3.560 -0.255 1.00 97.56 78 ILE A C 1
ATOM 630 O O . ILE A 1 78 ? 4.723 -4.284 -0.090 1.00 97.56 78 ILE A O 1
ATOM 634 N N . GLN A 1 79 ? 3.173 -3.357 -1.438 1.00 96.88 79 GLN A N 1
ATOM 635 C CA . GLN A 1 79 ? 3.760 -3.773 -2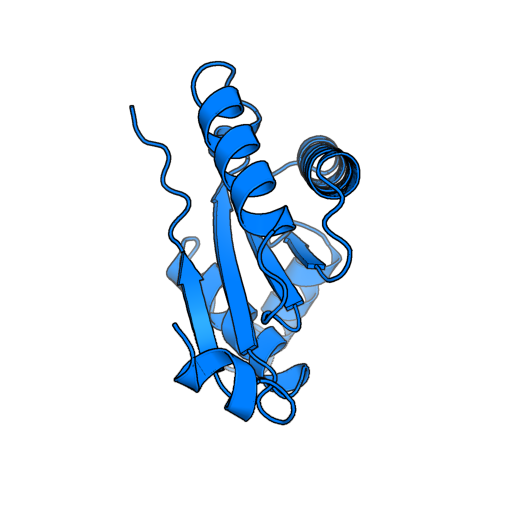.701 1.00 96.88 79 GLN A CA 1
ATOM 636 C C . GLN A 1 79 ? 4.695 -2.659 -3.176 1.00 96.88 79 GLN A C 1
ATOM 638 O O . GLN A 1 79 ? 4.290 -1.789 -3.937 1.00 96.88 79 GLN A O 1
ATOM 643 N N . TRP A 1 80 ? 5.935 -2.650 -2.681 1.00 96.75 80 TRP A N 1
ATOM 644 C CA . TRP A 1 80 ? 6.955 -1.695 -3.124 1.00 96.75 80 TRP A CA 1
ATOM 645 C C . TRP A 1 80 ? 7.557 -2.160 -4.450 1.00 96.75 80 TRP A C 1
ATOM 647 O O . TRP A 1 80 ? 8.443 -3.012 -4.459 1.00 96.75 80 TRP A O 1
ATOM 657 N N . ASN A 1 81 ? 7.047 -1.627 -5.561 1.00 93.56 81 ASN A N 1
ATOM 658 C CA . ASN A 1 81 ? 7.338 -2.119 -6.910 1.00 93.56 81 ASN A CA 1
ATOM 659 C C . ASN A 1 81 ? 8.801 -1.953 -7.331 1.00 93.56 81 ASN A C 1
ATOM 661 O O . ASN A 1 81 ? 9.313 -2.794 -8.069 1.00 93.56 81 ASN A O 1
ATOM 665 N N . ASP A 1 82 ? 9.468 -0.908 -6.843 1.00 91.88 82 ASP A N 1
ATOM 666 C CA . ASP A 1 82 ? 10.891 -0.649 -7.099 1.00 91.88 82 ASP A CA 1
ATOM 667 C C . ASP A 1 82 ? 11.811 -1.358 -6.091 1.00 91.88 82 ASP A C 1
ATOM 669 O O . ASP A 1 82 ? 13.034 -1.341 -6.227 1.00 91.88 82 ASP A O 1
ATOM 673 N N . GLY A 1 83 ? 11.228 -2.000 -5.075 1.00 94.06 83 GLY A N 1
ATOM 674 C CA . GLY A 1 83 ? 11.960 -2.736 -4.058 1.00 94.06 83 GLY A CA 1
ATOM 675 C C . GLY A 1 83 ? 12.474 -4.085 -4.562 1.00 94.06 83 GLY A C 1
ATOM 676 O O . GLY A 1 83 ? 11.824 -4.720 -5.396 1.00 94.06 83 GLY A O 1
ATOM 677 N N . PRO A 1 84 ? 13.579 -4.601 -3.987 1.00 92.88 84 PRO A N 1
ATOM 678 C CA . PRO A 1 84 ? 14.236 -5.832 -4.447 1.00 92.88 84 PRO A CA 1
ATOM 679 C C . PRO A 1 84 ? 13.316 -7.067 -4.437 1.00 92.88 84 PRO A C 1
ATOM 681 O O . PRO A 1 84 ? 13.471 -7.985 -5.241 1.00 92.88 84 PRO A O 1
ATOM 684 N N . GLY A 1 85 ? 12.330 -7.092 -3.534 1.00 92.31 85 GLY A N 1
ATOM 685 C CA . GLY A 1 85 ? 11.342 -8.167 -3.471 1.00 92.31 85 GLY A CA 1
ATOM 686 C C . GLY A 1 85 ? 10.432 -8.208 -4.700 1.00 92.31 85 GLY A C 1
ATOM 687 O O . GLY A 1 85 ? 10.299 -9.254 -5.323 1.00 92.31 85 GLY A O 1
ATOM 688 N N . PHE A 1 86 ? 9.822 -7.082 -5.077 1.00 92.38 86 PHE A N 1
ATOM 689 C CA . PHE A 1 86 ? 8.867 -7.055 -6.188 1.00 92.38 86 PHE A CA 1
ATOM 690 C C . PHE A 1 86 ? 9.535 -6.895 -7.551 1.00 92.38 86 PHE A C 1
ATOM 692 O O . PHE A 1 86 ? 9.025 -7.456 -8.521 1.00 92.38 86 PHE A O 1
ATOM 699 N N . SER A 1 87 ? 10.688 -6.226 -7.642 1.00 90.56 87 SER A N 1
ATOM 700 C CA . SER A 1 87 ? 11.456 -6.159 -8.889 1.00 90.56 87 SER A CA 1
ATOM 701 C C . SER A 1 87 ? 11.840 -7.557 -9.387 1.00 90.56 87 SER A C 1
ATOM 703 O O . SER A 1 87 ? 11.576 -7.884 -10.543 1.00 90.56 87 SER A O 1
ATOM 705 N N . SER A 1 88 ? 12.322 -8.431 -8.497 1.00 92.31 88 SER A N 1
ATOM 706 C CA . SER A 1 88 ? 12.646 -9.823 -8.843 1.00 92.31 88 SER A CA 1
ATOM 707 C C . SER A 1 88 ? 11.420 -10.651 -9.260 1.00 92.31 88 SER A C 1
ATOM 709 O O . SER A 1 88 ? 11.529 -11.535 -10.110 1.00 92.31 88 SER A O 1
ATOM 711 N N . ILE A 1 89 ? 10.230 -10.357 -8.719 1.00 91.69 89 ILE A N 1
ATOM 712 C CA . ILE A 1 89 ? 8.969 -10.980 -9.158 1.00 91.69 89 ILE A CA 1
ATOM 713 C C . ILE A 1 89 ? 8.616 -10.520 -10.579 1.00 91.69 89 ILE A C 1
ATOM 715 O O . ILE A 1 89 ? 8.256 -11.348 -11.417 1.00 91.69 89 ILE A O 1
ATOM 719 N N . TYR A 1 90 ? 8.747 -9.226 -10.884 1.00 90.56 90 TYR A N 1
ATOM 720 C CA . TYR A 1 90 ? 8.526 -8.715 -12.241 1.00 90.56 90 TYR A CA 1
ATOM 721 C C . TYR A 1 90 ? 9.495 -9.326 -13.259 1.00 90.56 90 TYR A C 1
ATOM 723 O O . TYR A 1 90 ? 9.075 -9.661 -14.366 1.00 90.56 90 TYR A O 1
ATOM 731 N N . GLU A 1 91 ? 10.765 -9.512 -12.897 1.00 90.19 91 GLU A N 1
ATOM 732 C CA . GLU A 1 91 ? 11.759 -10.173 -13.753 1.00 90.19 91 GLU A CA 1
ATOM 733 C C . GLU A 1 91 ? 11.376 -11.626 -14.057 1.00 90.19 91 GLU A C 1
ATOM 735 O O . GLU A 1 91 ? 11.422 -12.055 -15.214 1.00 90.19 91 GLU A O 1
ATOM 740 N N . GLN A 1 92 ? 10.927 -12.375 -13.045 1.00 91.75 92 GLN A N 1
ATOM 741 C CA . GLN A 1 92 ? 10.446 -13.748 -13.223 1.00 91.75 92 GL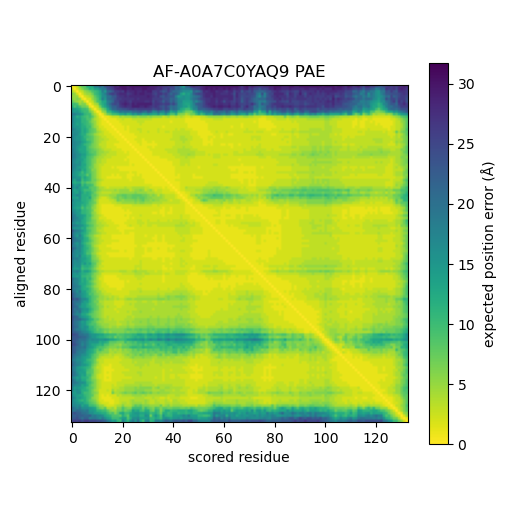N A CA 1
ATOM 742 C C . GLN A 1 92 ? 9.221 -13.808 -14.141 1.00 91.75 92 GLN A C 1
ATOM 744 O O . GLN A 1 92 ? 9.184 -14.622 -15.063 1.00 91.75 92 GLN A O 1
ATOM 749 N N . LEU A 1 93 ? 8.242 -12.921 -13.937 1.00 90.00 93 LEU A N 1
ATOM 750 C CA . LEU A 1 93 ? 7.056 -12.837 -14.795 1.00 90.00 93 LEU A CA 1
ATOM 751 C C . LEU A 1 93 ? 7.426 -12.482 -16.242 1.00 90.00 93 LEU A C 1
ATOM 753 O O . LEU A 1 93 ? 6.922 -13.106 -17.175 1.00 90.00 93 LEU A O 1
ATOM 757 N N . THR A 1 94 ? 8.351 -11.538 -16.424 1.00 88.62 94 THR A N 1
ATOM 758 C CA . THR A 1 94 ? 8.855 -11.141 -17.747 1.00 88.62 94 THR A CA 1
ATOM 759 C C . THR A 1 94 ? 9.549 -12.307 -18.448 1.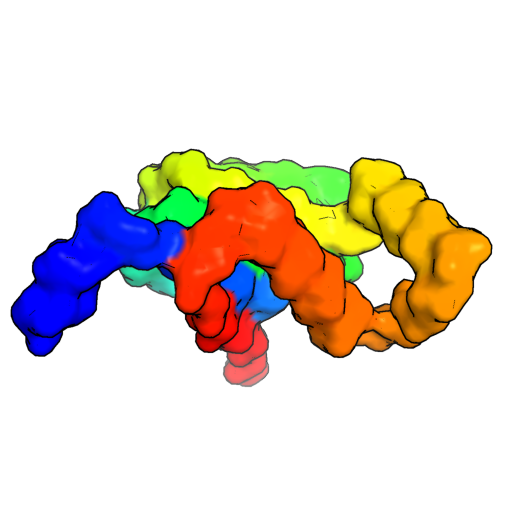00 88.62 94 THR A C 1
ATOM 761 O O . THR A 1 94 ? 9.265 -12.589 -19.611 1.00 88.62 94 THR A O 1
ATOM 764 N N . THR A 1 95 ? 10.389 -13.048 -17.721 1.00 90.94 95 THR A N 1
ATOM 765 C CA . THR A 1 95 ? 11.081 -14.249 -18.224 1.00 90.94 95 THR A CA 1
ATOM 766 C C . THR A 1 95 ? 10.097 -15.357 -18.610 1.00 90.94 95 THR A C 1
ATOM 768 O O . THR A 1 95 ? 10.317 -16.073 -19.583 1.00 90.94 95 THR A O 1
ATOM 771 N N . ALA A 1 96 ? 8.979 -15.471 -17.890 1.00 91.38 96 ALA A N 1
ATOM 772 C CA . ALA A 1 96 ? 7.899 -16.410 -18.182 1.00 91.38 96 ALA A CA 1
ATOM 773 C C . ALA A 1 96 ? 6.985 -15.976 -19.351 1.00 91.38 96 ALA A C 1
ATOM 775 O O . ALA A 1 96 ? 6.022 -16.676 -19.660 1.00 91.38 96 ALA A O 1
ATOM 776 N N . GLY A 1 97 ? 7.268 -14.845 -20.008 1.00 88.94 97 GLY A N 1
ATOM 777 C CA . GLY A 1 97 ? 6.530 -14.368 -21.182 1.00 88.94 97 GLY A CA 1
ATOM 778 C C . GLY A 1 97 ? 5.397 -13.382 -20.883 1.00 88.94 97 GLY A C 1
ATOM 779 O O . GLY A 1 97 ? 4.680 -12.990 -21.804 1.00 88.94 97 GLY A O 1
ATOM 780 N N . PHE A 1 98 ? 5.233 -12.935 -19.634 1.00 84.94 98 PHE A N 1
ATOM 781 C CA . PHE A 1 98 ? 4.317 -11.840 -19.314 1.00 84.94 98 PHE A CA 1
ATOM 782 C C . PHE A 1 98 ? 5.017 -10.501 -19.553 1.00 84.94 98 PHE A C 1
ATOM 784 O O . PHE A 1 98 ? 5.859 -10.083 -18.762 1.00 84.94 98 PHE A O 1
ATOM 791 N N . ASN A 1 99 ? 4.669 -9.800 -20.631 1.00 76.56 99 ASN A N 1
ATOM 792 C CA . ASN A 1 99 ? 5.298 -8.521 -20.965 1.00 76.56 99 ASN A CA 1
ATOM 793 C C . ASN A 1 99 ? 4.794 -7.374 -20.058 1.00 76.56 99 ASN A C 1
ATOM 795 O O . ASN A 1 99 ? 3.938 -6.587 -20.452 1.00 76.56 99 ASN A O 1
ATOM 799 N N . ILE A 1 100 ? 5.310 -7.304 -18.826 1.00 76.00 100 ILE A N 1
ATOM 800 C CA . ILE A 1 100 ? 4.935 -6.328 -17.784 1.00 76.00 100 ILE A CA 1
ATOM 801 C C . ILE A 1 100 ? 6.095 -5.342 -17.572 1.00 76.00 100 ILE A C 1
ATOM 803 O O . ILE A 1 100 ? 6.648 -5.185 -16.481 1.00 76.00 100 ILE A O 1
ATOM 807 N N . THR A 1 101 ? 6.530 -4.723 -18.663 1.00 69.44 101 THR A N 1
ATOM 808 C CA . THR A 1 101 ? 7.763 -3.924 -18.699 1.00 69.44 101 THR A CA 1
ATOM 809 C C . THR A 1 101 ? 7.505 -2.423 -18.605 1.00 69.44 101 THR A C 1
ATOM 811 O O . THR A 1 101 ? 8.365 -1.695 -18.111 1.00 69.44 101 THR A O 1
ATOM 814 N N . GLU A 1 102 ? 6.316 -1.953 -18.992 1.00 75.81 102 GLU A N 1
ATOM 815 C CA . GLU A 1 102 ? 5.978 -0.528 -18.987 1.00 75.81 102 GLU A CA 1
ATOM 816 C C . GLU A 1 102 ? 5.747 0.011 -17.561 1.00 75.81 102 GLU A C 1
ATOM 818 O O . GLU A 1 102 ? 4.854 -0.467 -16.853 1.00 75.81 102 GLU A O 1
ATOM 823 N N . PRO A 1 103 ? 6.525 1.012 -17.101 1.00 73.44 103 PRO A N 1
ATOM 824 C CA . PRO A 1 103 ? 6.313 1.636 -15.799 1.00 73.44 103 PRO A CA 1
ATOM 825 C C . PRO A 1 103 ? 4.978 2.387 -15.726 1.00 73.44 103 PRO A C 1
ATOM 827 O O . PRO A 1 103 ? 4.604 3.101 -16.654 1.00 73.44 103 PRO A O 1
ATOM 830 N N . GLY A 1 104 ? 4.297 2.306 -14.581 1.00 76.31 104 GLY A N 1
ATOM 831 C CA . GLY A 1 104 ? 3.100 3.097 -14.290 1.00 76.31 104 GLY A CA 1
ATOM 832 C C . GLY A 1 104 ? 1.983 2.301 -13.620 1.00 76.31 104 GLY A C 1
ATOM 833 O O . GLY A 1 104 ? 2.141 1.121 -13.296 1.00 76.31 104 GLY A O 1
ATOM 834 N N . LYS A 1 105 ? 0.818 2.950 -13.463 1.0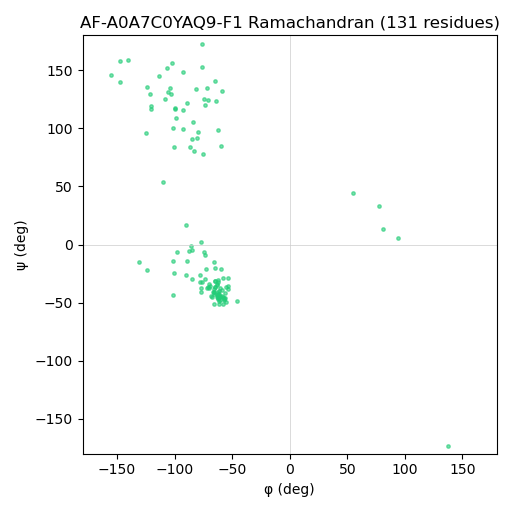0 77.25 105 LYS A N 1
ATOM 835 C CA . LYS A 1 105 ? -0.347 2.387 -12.757 1.00 77.25 105 LYS A CA 1
ATOM 836 C C . LYS A 1 105 ? -0.756 1.011 -13.305 1.00 77.25 105 LYS A C 1
ATOM 838 O O . LYS A 1 105 ? -1.119 0.145 -12.524 1.00 77.25 105 LYS A O 1
ATOM 843 N N . GLY A 1 106 ? -0.644 0.767 -14.616 1.00 82.56 106 GLY A N 1
ATOM 844 C CA . GLY A 1 106 ? -0.982 -0.530 -15.224 1.00 82.56 106 GLY A CA 1
ATOM 845 C C . GLY A 1 106 ? -0.146 -1.701 -14.690 1.00 82.56 106 GLY A C 1
ATOM 846 O O . GLY A 1 106 ? -0.707 -2.715 -14.276 1.00 82.56 106 GLY A O 1
ATOM 847 N N . LYS A 1 107 ? 1.182 -1.536 -14.628 1.00 86.06 107 LYS A N 1
ATOM 848 C CA . LYS A 1 107 ? 2.117 -2.531 -14.079 1.00 86.06 107 LYS A CA 1
ATOM 849 C C . LYS A 1 107 ? 1.842 -2.808 -12.602 1.00 86.06 107 LYS A C 1
ATOM 851 O O . LYS A 1 107 ? 1.687 -3.963 -12.209 1.00 86.06 107 LYS A O 1
ATOM 856 N N . ASN A 1 108 ? 1.712 -1.741 -11.818 1.00 88.44 108 ASN A N 1
ATOM 857 C CA . ASN A 1 108 ? 1.406 -1.809 -10.393 1.00 88.44 108 ASN A CA 1
ATOM 858 C C . ASN A 1 108 ? 0.093 -2.569 -10.131 1.00 88.44 108 ASN A C 1
ATOM 860 O O . ASN A 1 108 ? 0.048 -3.511 -9.331 1.00 88.44 108 ASN A O 1
ATOM 864 N N . MET A 1 109 ? -0.950 -2.217 -10.886 1.00 90.88 109 MET A N 1
ATOM 865 C CA . MET A 1 109 ? -2.268 -2.828 -10.778 1.00 90.88 109 MET A CA 1
ATOM 866 C C . MET A 1 109 ? -2.287 -4.299 -11.178 1.00 90.88 109 MET A C 1
ATOM 868 O O . MET A 1 109 ? -2.923 -5.098 -10.490 1.00 90.88 109 MET A O 1
ATOM 872 N N . PHE A 1 110 ? -1.578 -4.677 -12.245 1.00 91.31 110 PHE A N 1
ATOM 873 C CA . PHE A 1 110 ? -1.479 -6.073 -12.667 1.00 91.31 110 PHE A CA 1
ATOM 874 C C . PHE A 1 110 ? -0.977 -6.958 -11.521 1.00 91.31 110 PHE A C 1
ATOM 876 O O . PHE A 1 110 ? -1.602 -7.967 -11.183 1.00 91.31 110 PHE A O 1
ATOM 883 N N . LEU A 1 111 ? 0.120 -6.553 -10.876 1.00 92.62 111 LEU A N 1
ATOM 884 C CA . LEU A 1 111 ? 0.687 -7.336 -9.787 1.00 92.62 111 LEU A CA 1
ATOM 885 C C . LEU A 1 111 ? -0.182 -7.283 -8.525 1.00 92.62 111 LEU A C 1
ATOM 887 O O . LEU A 1 111 ? -0.371 -8.317 -7.885 1.00 92.62 111 LEU A O 1
ATOM 891 N N . SER A 1 112 ? -0.804 -6.138 -8.227 1.00 94.50 112 SER A N 1
ATOM 892 C CA . SER A 1 112 ? -1.768 -6.014 -7.123 1.00 94.50 112 SER A CA 1
ATOM 893 C C . SER A 1 112 ? -2.921 -7.010 -7.258 1.00 94.50 112 SER A C 1
ATOM 895 O O . SER A 1 112 ? -3.318 -7.647 -6.279 1.00 94.50 112 SER A O 1
ATOM 897 N N . PHE A 1 113 ? -3.445 -7.196 -8.474 1.00 93.88 113 PHE A N 1
ATOM 898 C CA . PHE A 1 113 ? -4.473 -8.199 -8.743 1.00 93.88 113 PHE A CA 1
ATOM 899 C C . PHE A 1 113 ? -3.946 -9.623 -8.581 1.00 93.88 113 PHE A C 1
ATOM 901 O O . PHE A 1 113 ? -4.631 -10.446 -7.976 1.00 93.88 113 PHE A O 1
ATOM 908 N N . GLY A 1 114 ? -2.724 -9.907 -9.036 1.00 93.31 114 GLY A N 1
ATOM 909 C CA . GLY A 1 114 ? -2.072 -11.198 -8.807 1.00 93.31 114 GLY A CA 1
ATOM 910 C C . GLY A 1 114 ? -1.950 -11.541 -7.319 1.00 93.31 114 GLY A C 1
ATOM 911 O O . GLY A 1 114 ? -2.344 -12.630 -6.898 1.00 93.31 114 GLY A O 1
ATOM 912 N N . ILE A 1 115 ? -1.491 -10.588 -6.502 1.00 94.19 115 ILE A N 1
ATOM 913 C CA . ILE A 1 115 ? -1.401 -10.740 -5.042 1.00 94.19 115 ILE A CA 1
ATOM 914 C C . ILE A 1 115 ? -2.794 -10.955 -4.442 1.00 94.19 115 ILE A C 1
ATOM 916 O O . ILE A 1 115 ? -2.988 -11.875 -3.649 1.00 94.19 115 ILE A O 1
ATOM 920 N N . ALA A 1 116 ? -3.788 -10.152 -4.830 1.00 94.88 116 ALA A N 1
ATOM 921 C CA . ALA A 1 116 ? -5.153 -10.292 -4.329 1.00 94.88 116 ALA A CA 1
ATOM 922 C C . ALA A 1 116 ? -5.744 -11.680 -4.642 1.00 94.88 116 ALA A C 1
ATOM 924 O O . ALA A 1 116 ? -6.325 -12.317 -3.759 1.00 94.88 116 ALA A O 1
ATOM 925 N N . ILE A 1 117 ? -5.552 -12.184 -5.864 1.00 93.50 117 ILE A N 1
ATOM 926 C CA . ILE A 1 117 ? -5.972 -13.533 -6.267 1.00 93.50 117 ILE A CA 1
ATOM 927 C C . ILE A 1 117 ? -5.256 -14.591 -5.419 1.00 93.50 117 ILE A C 1
ATOM 929 O O . ILE A 1 117 ? -5.914 -15.489 -4.893 1.00 93.50 117 ILE A O 1
ATOM 933 N N . ALA A 1 118 ? -3.943 -14.458 -5.210 1.00 92.25 118 ALA A N 1
ATOM 934 C CA . ALA A 1 118 ? -3.163 -15.378 -4.379 1.00 92.25 118 ALA A CA 1
ATOM 935 C C . ALA A 1 118 ? -3.620 -15.399 -2.904 1.00 92.25 118 ALA A C 1
ATOM 937 O O . ALA A 1 118 ? -3.570 -16.440 -2.252 1.00 92.25 118 ALA A O 1
ATOM 938 N N . LEU A 1 119 ? -4.142 -14.282 -2.382 1.00 90.44 119 LEU A N 1
ATOM 939 C CA . LEU A 1 119 ? -4.761 -14.202 -1.048 1.00 90.44 119 LEU A CA 1
ATOM 940 C C . LEU A 1 119 ? -6.166 -14.840 -0.981 1.00 90.44 119 LEU A C 1
ATOM 942 O O . LEU A 1 119 ? -6.763 -14.956 0.102 1.00 90.44 119 LEU A O 1
ATOM 946 N N . GLY A 1 120 ? -6.706 -15.267 -2.125 1.00 90.81 120 GLY A N 1
ATOM 947 C CA . GLY A 1 120 ? -8.050 -15.815 -2.270 1.00 90.81 120 GLY A CA 1
ATOM 948 C C . GLY A 1 120 ? -9.134 -14.740 -2.267 1.00 90.81 120 GLY A C 1
ATOM 949 O O . GLY A 1 120 ? -10.216 -14.975 -1.722 1.00 90.81 120 GLY A O 1
ATOM 950 N N . ALA A 1 121 ? -8.842 -13.550 -2.806 1.00 92.12 121 ALA A N 1
ATOM 951 C CA . ALA A 1 121 ? -9.827 -12.483 -2.928 1.00 92.12 121 ALA A CA 1
ATOM 952 C C . ALA A 1 121 ? -11.032 -12.942 -3.762 1.00 92.12 121 ALA A C 1
ATOM 954 O O . ALA A 1 121 ? -10.885 -13.479 -4.856 1.00 92.12 121 ALA A O 1
ATOM 955 N N . GLN A 1 122 ? -12.236 -12.692 -3.251 1.00 89.75 122 GLN A N 1
ATOM 956 C CA . GLN A 1 122 ? -13.491 -12.916 -3.981 1.00 89.75 122 GLN A CA 1
ATOM 957 C C . GLN A 1 122 ? -14.080 -11.619 -4.542 1.00 89.75 122 GLN A C 1
ATOM 959 O O . GLN A 1 122 ? -14.989 -11.648 -5.368 1.00 89.75 122 GLN A O 1
ATOM 964 N N . ALA A 1 123 ? -13.580 -10.482 -4.063 1.00 90.56 123 ALA A N 1
ATOM 965 C CA . ALA A 1 123 ? -13.882 -9.156 -4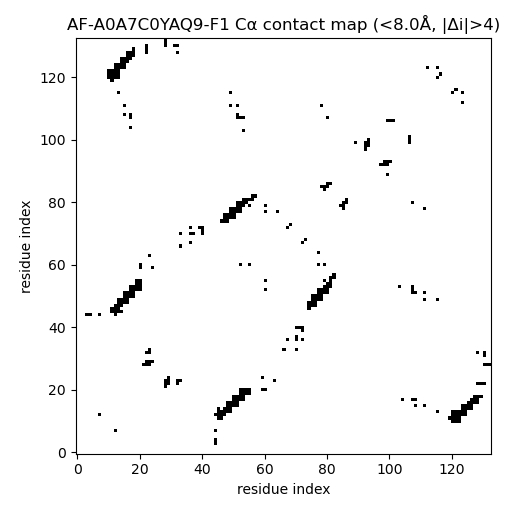.564 1.00 90.56 123 ALA A CA 1
ATOM 966 C C . ALA A 1 123 ? -12.636 -8.285 -4.392 1.00 90.56 123 ALA A C 1
ATOM 968 O O . ALA A 1 123 ? -11.956 -8.374 -3.365 1.00 90.56 123 ALA A O 1
ATOM 969 N N . ILE A 1 124 ? -12.358 -7.446 -5.388 1.00 92.56 124 ILE A N 1
ATOM 970 C CA . ILE A 1 124 ? -11.260 -6.484 -5.350 1.00 92.56 124 ILE A CA 1
ATOM 971 C C . ILE A 1 124 ? -11.860 -5.089 -5.508 1.00 92.56 124 ILE A C 1
ATOM 973 O O . ILE A 1 124 ? -12.527 -4.807 -6.501 1.00 92.56 124 ILE A O 1
ATOM 977 N N . GLY A 1 125 ? -11.659 -4.243 -4.502 1.00 91.88 125 GLY A N 1
ATOM 978 C CA . GLY A 1 125 ? -11.938 -2.814 -4.580 1.00 91.88 125 GLY A CA 1
ATOM 979 C C . GLY A 1 125 ? -10.685 -2.061 -5.007 1.00 91.88 125 GLY A C 1
ATOM 980 O O . GLY A 1 125 ? -9.578 -2.459 -4.653 1.00 91.88 125 GLY A O 1
ATOM 981 N N . LEU A 1 126 ? -10.865 -0.963 -5.730 1.00 90.44 126 LEU A N 1
ATOM 982 C CA . LEU A 1 126 ? -9.798 -0.037 -6.088 1.00 90.44 126 LEU A CA 1
ATOM 983 C C . LEU A 1 126 ? -10.154 1.344 -5.541 1.00 90.44 126 LEU A C 1
ATOM 985 O O . LEU A 1 126 ? -11.260 1.826 -5.790 1.00 90.44 126 LEU A O 1
ATOM 989 N N . ILE A 1 127 ? -9.230 1.975 -4.824 1.00 86.00 127 ILE A N 1
ATOM 990 C CA . ILE A 1 127 ? -9.307 3.400 -4.495 1.00 86.00 127 ILE A CA 1
ATOM 991 C C . ILE A 1 127 ? -8.065 4.055 -5.079 1.00 86.00 127 ILE A C 1
ATOM 993 O O . ILE A 1 127 ? -6.958 3.716 -4.675 1.00 86.00 127 ILE A O 1
ATOM 997 N N . ASP A 1 128 ? -8.253 4.969 -6.031 1.00 76.62 128 ASP A N 1
ATOM 998 C CA . AS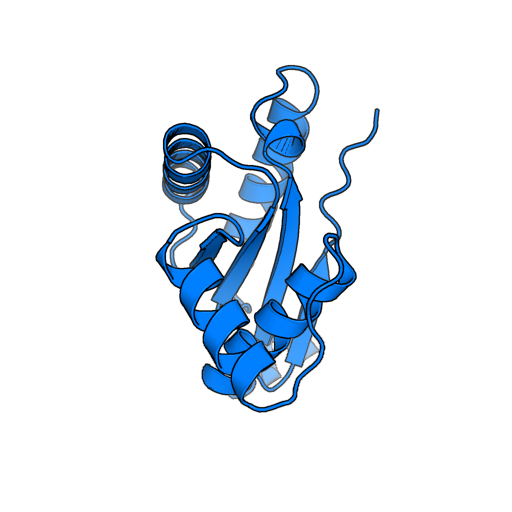P A 1 128 ? -7.153 5.788 -6.532 1.00 76.62 128 ASP A CA 1
ATOM 999 C C . ASP A 1 128 ? -6.762 6.795 -5.447 1.00 76.62 128 ASP A C 1
ATOM 1001 O O . ASP A 1 128 ? -7.617 7.531 -4.948 1.00 76.62 128 ASP A O 1
ATOM 1005 N N . ALA A 1 129 ? -5.490 6.791 -5.054 1.00 66.19 129 ALA A N 1
ATOM 1006 C CA . ALA A 1 129 ? -4.954 7.715 -4.064 1.00 66.19 129 ALA A CA 1
ATOM 1007 C C . ALA A 1 129 ? -4.414 9.004 -4.694 1.00 66.19 129 ALA A C 1
ATOM 1009 O O . ALA A 1 129 ? -3.709 9.728 -4.006 1.00 66.19 129 ALA A O 1
ATOM 1010 N N . ASP A 1 130 ? -4.771 9.310 -5.952 1.00 68.31 130 ASP A N 1
ATOM 1011 C CA . ASP A 1 130 ? -4.331 10.512 -6.675 1.00 68.31 130 ASP A CA 1
ATOM 1012 C C . ASP A 1 130 ? -4.758 11.797 -5.934 1.00 68.31 130 ASP A C 1
ATOM 1014 O O . ASP A 1 130 ? -5.802 12.401 -6.192 1.00 68.31 130 ASP A O 1
ATOM 1018 N N . ILE A 1 131 ? -3.937 12.200 -4.963 1.00 63.25 131 ILE A N 1
ATOM 1019 C CA . ILE A 1 131 ? -4.038 13.438 -4.201 1.00 63.25 131 ILE A CA 1
ATOM 1020 C C . ILE A 1 131 ? -3.380 14.499 -5.077 1.00 63.25 131 ILE A C 1
ATOM 1022 O O . ILE A 1 131 ? -2.203 14.820 -4.932 1.00 63.25 131 ILE A O 1
ATOM 1026 N N . ARG A 1 132 ? -4.130 15.003 -6.055 1.00 50.25 132 ARG A N 1
ATOM 1027 C CA . ARG A 1 132 ? -3.747 16.210 -6.787 1.00 50.25 132 ARG A CA 1
ATOM 1028 C C . ARG A 1 132 ? -4.524 17.374 -6.213 1.00 50.25 132 ARG A C 1
ATOM 1030 O O . ARG A 1 132 ? -5.754 17.389 -6.281 1.00 50.25 132 ARG A O 1
ATOM 1037 N N . THR A 1 133 ? -3.781 18.325 -5.666 1.00 42.97 133 THR A N 1
ATOM 1038 C CA . THR A 1 133 ? -4.264 19.678 -5.392 1.00 42.97 133 THR A CA 1
ATOM 1039 C C . THR A 1 133 ? -3.543 20.636 -6.320 1.00 42.97 133 THR A C 1
ATOM 1041 O O . THR A 1 133 ? -2.332 20.415 -6.542 1.00 42.97 133 THR A O 1
#

Sequence (133 aa):
MTQLRLHSKWKKTVLVIPLLSSEYVDPANRPVFLNILKQLRDVTYLATIIFGLDKATQEEAFELRDLIKGAGIKNYIIQWNDGPGFSSIYEQLTTAGFNITEPGKGKNMFLSFGIAIALGAQAIGLIDADIRT

Radius of gyration: 15.16 Å; Cα contacts (8 Å, |Δi|>4): 186; chains: 1; bounding box: 41×36×35 Å